Protein AF-A0A845ZEX6-F1 (afdb_monomer_lite)

Radius of gyration: 14.99 Å; chains: 1; bounding box: 34×31×48 Å

Secondary structure (DSSP, 8-state):
---PPP---------SSS-TTS-GGGGS---GGG-SSHHHHHHHHHHHSS-TT---TT-SS-TTTTSPPTT--

Structure (mmCIF, N/CA/C/O backbone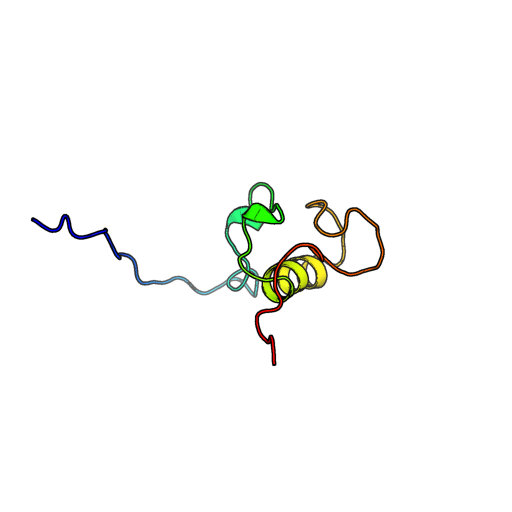):
data_AF-A0A845ZEX6-F1
#
_entry.id   AF-A0A845ZEX6-F1
#
loop_
_atom_site.group_PDB
_atom_site.id
_atom_site.type_symbol
_atom_site.label_atom_id
_atom_site.label_alt_id
_atom_site.label_comp_id
_atom_site.label_asym_id
_atom_site.label_entity_id
_atom_site.label_seq_id
_atom_site.pdbx_PDB_ins_code
_atom_site.Cartn_x
_atom_site.Cartn_y
_atom_site.Cartn_z
_atom_site.occupancy
_atom_site.B_iso_or_equiv
_atom_site.auth_seq_id
_atom_site.auth_comp_id
_atom_site.auth_asym_id
_atom_site.auth_atom_id
_atom_site.pdbx_PDB_model_num
ATOM 1 N N . MET A 1 1 ? 0.707 7.032 38.080 1.00 43.44 1 MET A N 1
ATOM 2 C CA . MET A 1 1 ? -0.549 7.226 37.327 1.00 43.44 1 MET A CA 1
ATOM 3 C C . MET A 1 1 ? -0.183 7.937 36.032 1.00 43.44 1 MET A C 1
ATOM 5 O O . MET A 1 1 ? 0.571 8.892 36.112 1.00 43.44 1 MET A O 1
ATOM 9 N N . ALA A 1 2 ? -0.624 7.391 34.893 1.00 36.56 2 ALA A N 1
ATOM 10 C CA . ALA A 1 2 ? -0.400 7.845 33.512 1.00 36.56 2 ALA A CA 1
ATOM 11 C C . ALA A 1 2 ? 1.060 8.132 33.091 1.00 36.56 2 ALA A C 1
ATOM 13 O O . ALA A 1 2 ? 1.535 9.262 33.130 1.00 36.56 2 ALA A O 1
ATOM 14 N N . THR A 1 3 ? 1.751 7.099 32.604 1.00 35.00 3 THR A N 1
ATOM 15 C CA . THR A 1 3 ? 2.943 7.271 31.765 1.00 35.00 3 THR A CA 1
ATOM 16 C C . THR A 1 3 ? 2.508 7.922 30.451 1.00 35.00 3 THR A C 1
ATOM 18 O O . THR A 1 3 ? 1.739 7.329 29.691 1.00 35.00 3 THR A O 1
ATOM 21 N N . LEU A 1 4 ? 2.963 9.151 30.200 1.00 35.66 4 LEU A N 1
ATOM 22 C CA . LEU A 1 4 ? 2.807 9.812 28.909 1.00 35.66 4 LEU A CA 1
ATOM 23 C C . LEU A 1 4 ? 3.525 8.981 27.842 1.00 35.66 4 LEU A C 1
ATOM 25 O O . LEU A 1 4 ? 4.727 8.737 27.924 1.00 35.66 4 LEU A O 1
ATOM 29 N N . LYS A 1 5 ? 2.759 8.532 26.849 1.00 41.25 5 LYS A N 1
ATOM 30 C CA . LYS A 1 5 ? 3.280 7.967 25.605 1.00 41.25 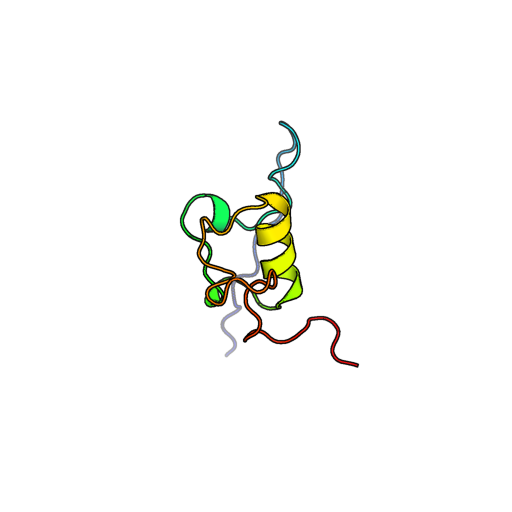5 LYS A CA 1
ATOM 31 C C . LYS A 1 5 ? 4.076 9.067 24.884 1.00 41.25 5 LYS A C 1
ATOM 33 O O . LYS A 1 5 ? 3.563 10.185 24.802 1.00 41.25 5 LYS A O 1
ATOM 38 N N . PRO A 1 6 ? 5.283 8.804 24.359 1.00 41.75 6 PRO A N 1
ATOM 39 C CA . PRO A 1 6 ? 5.994 9.810 23.590 1.00 41.75 6 PRO A CA 1
ATOM 40 C C . PRO A 1 6 ? 5.277 10.010 22.249 1.00 41.75 6 PRO A C 1
ATOM 42 O O . PRO A 1 6 ? 5.163 9.087 21.447 1.00 41.75 6 PRO A O 1
ATOM 45 N N . ALA A 1 7 ? 4.767 11.221 22.036 1.00 39.38 7 ALA A N 1
ATOM 46 C CA . ALA A 1 7 ? 4.304 11.731 20.753 1.00 39.38 7 ALA A CA 1
ATOM 47 C C . ALA A 1 7 ? 5.288 12.821 20.313 1.00 39.38 7 ALA A C 1
ATOM 49 O O . ALA A 1 7 ? 5.159 13.979 20.696 1.00 39.38 7 ALA A O 1
ATOM 50 N N . VAL A 1 8 ? 6.316 12.416 19.574 1.00 40.72 8 VAL A N 1
ATOM 51 C CA . VAL A 1 8 ? 7.334 13.253 18.922 1.00 40.72 8 VAL A CA 1
ATOM 52 C C . VAL A 1 8 ? 7.701 12.455 17.652 1.00 40.72 8 VAL A C 1
ATOM 54 O O . VAL A 1 8 ? 7.878 11.249 17.753 1.00 40.72 8 VAL A O 1
ATOM 57 N N . GLN A 1 9 ? 7.721 12.993 16.429 1.00 30.89 9 GLN A N 1
ATOM 58 C CA . GLN A 1 9 ? 8.439 14.206 16.047 1.00 30.89 9 GLN A CA 1
ATOM 59 C C . GLN A 1 9 ? 7.940 14.817 14.723 1.00 30.89 9 GLN A C 1
ATOM 61 O O . GLN A 1 9 ? 7.623 14.116 13.767 1.00 30.89 9 GLN A O 1
ATOM 66 N N . SER A 1 10 ? 7.952 16.145 14.667 1.00 44.31 10 SER A N 1
ATOM 67 C CA . SER A 1 10 ? 7.790 16.981 13.473 1.00 44.31 10 SER A CA 1
ATOM 68 C C . SER A 1 10 ? 9.107 17.101 12.665 1.00 44.31 10 SER A C 1
ATOM 70 O O . SER A 1 10 ? 10.099 17.452 13.291 1.00 44.31 10 SER A O 1
ATOM 72 N N . LYS A 1 11 ? 9.059 16.855 11.327 1.00 61.00 11 LYS A N 1
ATOM 73 C CA . LYS A 1 11 ? 9.624 17.568 10.114 1.00 61.00 11 LYS A CA 1
ATOM 74 C C . LYS A 1 11 ? 11.059 18.191 10.110 1.00 61.00 11 LYS A C 1
ATOM 76 O O . LYS A 1 11 ? 11.489 18.562 11.194 1.00 61.00 11 LYS A O 1
ATOM 81 N N . PRO A 1 12 ? 11.728 18.544 8.958 1.00 59.91 12 PRO A N 1
ATOM 82 C CA . PRO A 1 12 ? 11.489 18.334 7.490 1.00 59.91 12 PRO A CA 1
ATOM 83 C C . PRO A 1 12 ? 12.759 18.049 6.593 1.00 59.91 12 PRO A C 1
ATOM 85 O O . PRO A 1 12 ? 13.853 18.420 6.985 1.00 59.91 12 PRO A O 1
ATOM 88 N N . GLU A 1 13 ? 12.626 17.556 5.340 1.00 40.09 13 GLU A N 1
ATOM 89 C CA . GLU A 1 13 ? 13.505 17.940 4.188 1.00 40.09 13 GLU A CA 1
ATOM 90 C C . GLU A 1 13 ? 12.969 17.501 2.800 1.00 40.09 13 GLU A C 1
ATOM 92 O O . GLU A 1 13 ? 13.133 16.376 2.354 1.00 40.09 13 GLU A O 1
ATOM 97 N N . THR A 1 14 ? 12.338 18.436 2.088 1.00 43.59 14 THR A N 1
ATOM 98 C CA . THR A 1 14 ? 12.229 18.475 0.613 1.00 43.59 14 THR A CA 1
ATOM 99 C C . THR A 1 14 ? 13.637 18.823 0.085 1.00 43.59 14 THR A C 1
ATOM 101 O O . THR A 1 14 ? 14.236 19.753 0.613 1.00 43.59 14 THR A O 1
ATOM 104 N N . ASP A 1 15 ? 14.291 18.132 -0.851 1.00 58.19 15 ASP A N 1
ATOM 105 C CA . ASP A 1 15 ? 13.914 17.947 -2.251 1.00 58.19 15 ASP A CA 1
ATOM 106 C C . ASP A 1 15 ? 14.896 16.969 -2.933 1.00 58.19 15 ASP A C 1
ATOM 108 O O . ASP A 1 15 ? 16.090 17.240 -3.012 1.00 58.19 15 ASP A O 1
ATOM 112 N N . THR A 1 16 ? 14.404 15.848 -3.455 1.00 44.66 16 THR A N 1
ATOM 113 C CA . THR A 1 16 ? 14.671 15.434 -4.843 1.00 44.66 16 THR A CA 1
ATOM 114 C C . THR A 1 16 ? 13.508 14.525 -5.238 1.00 44.66 16 THR A C 1
ATOM 116 O O . THR A 1 16 ? 13.574 13.302 -5.183 1.00 44.66 16 THR A O 1
ATOM 119 N N . ALA A 1 17 ? 12.391 15.192 -5.528 1.00 48.97 17 ALA A N 1
ATOM 120 C CA . ALA A 1 17 ? 11.250 14.725 -6.309 1.00 48.97 17 ALA A CA 1
ATOM 121 C C . ALA A 1 17 ? 10.640 13.345 -5.961 1.00 48.97 17 ALA A C 1
ATOM 123 O O . ALA A 1 17 ? 10.857 12.342 -6.633 1.00 48.97 17 ALA A O 1
ATOM 124 N N . ASN A 1 18 ? 9.705 13.382 -5.005 1.00 55.97 18 ASN A N 1
ATOM 125 C CA . ASN A 1 18 ? 8.501 12.540 -4.967 1.00 55.97 18 ASN A CA 1
ATOM 126 C C . ASN A 1 18 ? 8.639 11.071 -4.519 1.00 55.97 18 ASN A C 1
ATOM 128 O O . ASN A 1 18 ? 7.975 10.208 -5.068 1.00 55.97 18 ASN A O 1
ATOM 132 N N . LEU A 1 19 ? 9.447 10.790 -3.493 1.00 54.78 19 LEU A N 1
ATOM 133 C CA . LEU A 1 19 ? 9.370 9.569 -2.656 1.00 54.78 19 LEU A CA 1
ATOM 134 C C . LEU A 1 19 ? 8.903 9.883 -1.216 1.00 54.78 19 LEU A C 1
ATOM 136 O O . LEU A 1 19 ? 8.822 9.000 -0.373 1.00 54.78 19 LEU A O 1
ATOM 140 N N . PHE A 1 20 ? 8.608 11.153 -0.922 1.00 52.53 20 PHE A N 1
ATOM 141 C CA . PHE A 1 20 ? 8.418 11.668 0.441 1.00 52.53 20 PHE A CA 1
ATOM 142 C C . PHE A 1 20 ? 7.021 11.413 1.032 1.00 52.53 20 PHE A C 1
ATOM 144 O O . PHE A 1 20 ? 6.812 11.602 2.227 1.00 52.53 20 PHE A O 1
ATOM 151 N N . GLU A 1 21 ? 6.056 11.015 0.201 1.00 62.72 21 GLU A N 1
ATOM 152 C CA . GLU A 1 21 ? 4.710 10.607 0.637 1.00 62.72 21 GLU A CA 1
ATOM 153 C C . GLU A 1 21 ? 4.602 9.095 0.860 1.00 62.72 21 GLU A C 1
ATOM 155 O O . GLU A 1 21 ? 3.553 8.598 1.267 1.00 62.72 21 GLU A O 1
ATOM 160 N N . LEU A 1 22 ? 5.683 8.357 0.605 1.00 68.94 22 LEU A N 1
ATOM 161 C CA . LEU A 1 22 ? 5.718 6.923 0.815 1.00 68.94 22 LEU A CA 1
ATOM 162 C C . LEU A 1 22 ? 6.223 6.608 2.227 1.00 68.94 22 LEU A C 1
ATOM 164 O O . LEU A 1 22 ? 7.132 7.274 2.725 1.00 68.94 22 LEU A O 1
ATOM 168 N N . PRO A 1 23 ? 5.652 5.590 2.884 1.00 74.94 23 PRO A N 1
ATOM 169 C CA . PRO A 1 23 ? 6.108 5.1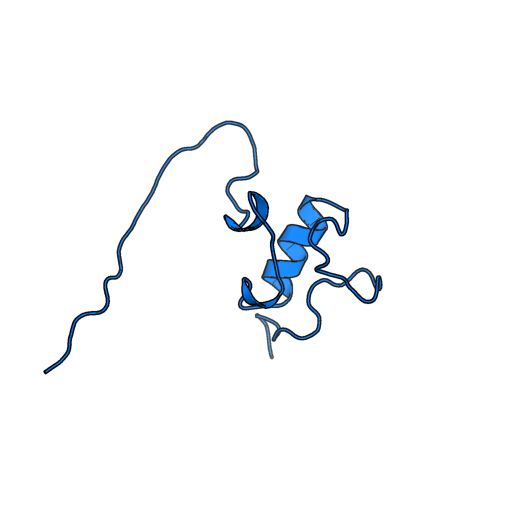48 4.191 1.00 74.94 23 PRO A CA 1
ATOM 170 C C . PRO A 1 23 ? 7.533 4.600 4.129 1.00 74.94 23 PRO A C 1
ATOM 172 O O . PRO A 1 23 ? 7.947 4.028 3.126 1.00 74.94 23 PRO A O 1
ATOM 175 N N . ASP A 1 24 ? 8.262 4.705 5.240 1.00 81.31 24 ASP A N 1
ATOM 176 C CA . ASP A 1 24 ? 9.674 4.302 5.333 1.00 81.31 24 ASP A CA 1
ATOM 177 C C . ASP A 1 24 ? 9.921 2.824 4.975 1.00 81.31 24 ASP A C 1
ATOM 179 O O . ASP A 1 24 ? 1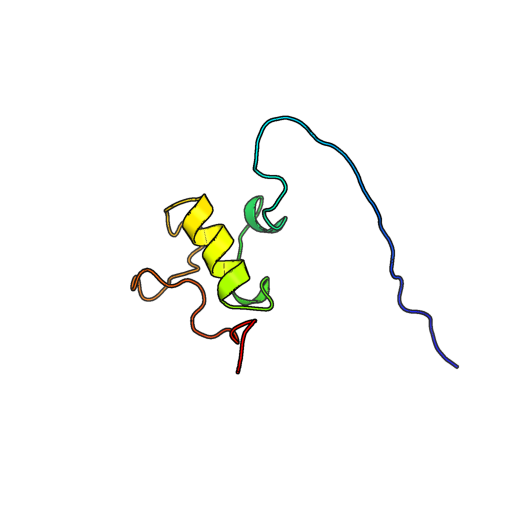1.005 2.465 4.515 1.00 81.31 24 ASP A O 1
ATOM 183 N N . CYS A 1 25 ? 8.886 1.978 5.077 1.00 83.88 25 CYS A N 1
ATOM 184 C CA . CYS A 1 25 ? 8.950 0.573 4.678 1.00 83.88 25 CYS A CA 1
ATOM 185 C C . CYS A 1 25 ? 9.429 0.379 3.230 1.00 83.88 25 CYS A C 1
ATOM 187 O O . CYS A 1 25 ? 10.022 -0.654 2.928 1.00 83.88 25 CYS A O 1
ATOM 189 N N . VAL A 1 26 ? 9.263 1.376 2.347 1.00 83.88 26 VAL A N 1
ATOM 190 C CA . VAL A 1 26 ? 9.704 1.287 0.944 1.00 83.88 26 VAL A CA 1
ATOM 191 C C . VAL A 1 26 ? 11.226 1.240 0.789 1.00 83.88 26 VAL A C 1
ATOM 193 O O . VAL A 1 26 ? 11.716 0.832 -0.262 1.00 83.88 26 VAL A O 1
ATOM 196 N N . ASN A 1 27 ? 11.977 1.633 1.823 1.00 83.19 27 ASN A N 1
ATOM 197 C CA . ASN A 1 27 ? 13.435 1.506 1.875 1.00 83.19 27 ASN A CA 1
ATOM 198 C C . ASN A 1 27 ? 13.907 0.143 2.409 1.00 83.19 27 ASN A C 1
ATOM 200 O O . ASN A 1 27 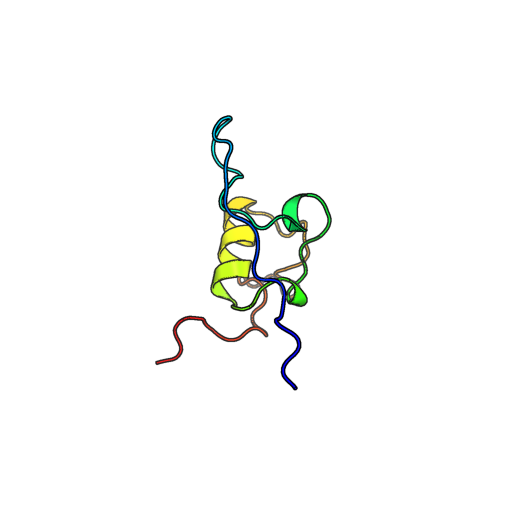? 15.099 -0.148 2.341 1.00 83.19 27 ASN A O 1
ATOM 204 N N . SER A 1 28 ? 13.007 -0.678 2.958 1.00 83.44 28 SER A N 1
ATOM 205 C CA . SER A 1 28 ? 13.328 -1.998 3.510 1.00 83.44 28 SER A CA 1
ATOM 206 C C . SER A 1 28 ? 12.455 -3.078 2.876 1.00 83.44 28 SER A C 1
ATOM 208 O O . SER A 1 28 ? 12.861 -3.694 1.894 1.00 83.44 28 SER A O 1
ATOM 210 N N . ASP A 1 29 ? 11.266 -3.304 3.426 1.00 84.75 29 ASP A N 1
ATOM 211 C CA . ASP A 1 29 ? 10.288 -4.271 2.944 1.00 84.75 29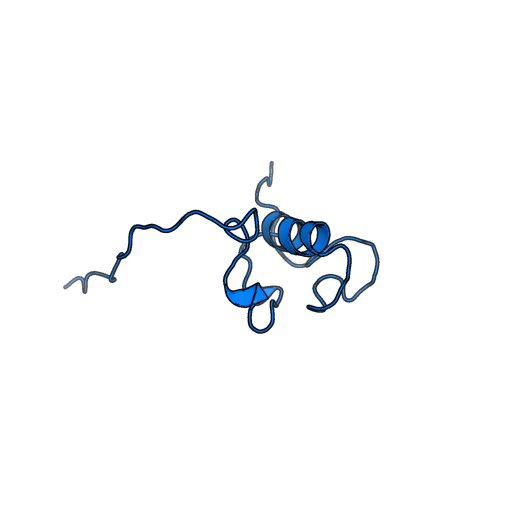 ASP A CA 1
ATOM 212 C C . ASP A 1 29 ? 8.913 -3.829 3.463 1.00 84.75 29 ASP A C 1
ATOM 214 O O . ASP A 1 29 ? 8.698 -3.776 4.675 1.00 84.75 29 ASP A O 1
ATOM 218 N N . CYS A 1 30 ? 8.003 -3.441 2.569 1.00 88.75 30 CYS A N 1
ATOM 219 C CA . CYS A 1 30 ? 6.636 -3.118 2.967 1.00 88.75 30 CYS A CA 1
ATOM 220 C C . CYS A 1 30 ? 5.808 -4.391 3.058 1.00 88.75 30 CYS A C 1
ATOM 222 O O . CYS A 1 30 ? 5.694 -5.131 2.090 1.00 88.75 30 CYS A O 1
ATOM 224 N N . ASN A 1 31 ? 5.149 -4.595 4.190 1.00 90.12 31 ASN A N 1
ATOM 225 C CA . ASN A 1 31 ? 4.171 -5.651 4.377 1.00 90.12 31 ASN A CA 1
ATOM 226 C C . ASN A 1 31 ? 2.797 -5.043 4.639 1.00 90.12 31 ASN A C 1
ATOM 228 O O . ASN A 1 31 ? 2.671 -3.912 5.100 1.00 90.12 31 ASN A O 1
ATOM 232 N N . CYS A 1 32 ? 1.734 -5.820 4.431 1.00 90.19 32 CYS A N 1
ATOM 233 C CA . CYS A 1 32 ? 0.382 -5.358 4.754 1.00 90.19 32 CYS A CA 1
ATOM 234 C C . CYS A 1 32 ? 0.225 -4.936 6.224 1.00 90.19 32 CYS A C 1
ATOM 236 O O . CYS A 1 32 ? -0.566 -4.053 6.523 1.00 90.19 32 CYS A O 1
ATOM 238 N N . SER A 1 33 ? 1.014 -5.513 7.133 1.00 88.94 33 SER A N 1
ATOM 239 C CA . SER A 1 33 ? 1.036 -5.136 8.552 1.00 88.94 33 SER A CA 1
ATOM 240 C C . SER A 1 33 ? 1.603 -3.735 8.823 1.00 88.94 33 SER A C 1
ATOM 242 O O . SER A 1 33 ? 1.374 -3.206 9.909 1.00 88.94 33 SER A O 1
ATOM 244 N N . ASP A 1 34 ? 2.337 -3.144 7.874 1.00 87.56 34 ASP A N 1
ATOM 245 C CA . ASP A 1 34 ? 2.890 -1.788 7.992 1.00 87.56 34 ASP A CA 1
ATOM 246 C C . ASP A 1 34 ? 1.849 -0.702 7.686 1.00 87.56 34 ASP A C 1
ATOM 248 O O . ASP A 1 34 ? 2.020 0.459 8.065 1.00 87.56 34 ASP A O 1
ATOM 252 N N . PHE A 1 35 ? 0.744 -1.072 7.036 1.00 87.94 35 PHE A N 1
ATOM 253 C CA . PHE A 1 35 ? -0.322 -0.157 6.648 1.00 87.94 35 PHE A CA 1
ATOM 254 C C . PHE A 1 35 ? -1.528 -0.304 7.569 1.00 87.94 35 PHE A C 1
ATOM 256 O O . PHE A 1 35 ? -1.853 -1.391 8.048 1.00 87.94 35 PHE A O 1
ATOM 263 N N . LYS A 1 36 ? -2.235 0.802 7.812 1.00 88.62 36 LYS A N 1
ATOM 264 C CA . LYS A 1 36 ? -3.482 0.759 8.587 1.00 88.62 36 LYS A CA 1
ATOM 265 C C . LYS A 1 36 ? -4.671 0.445 7.698 1.00 88.62 36 LYS A C 1
ATOM 267 O O . LYS A 1 36 ? -5.654 -0.113 8.183 1.00 88.62 36 LYS A O 1
ATOM 272 N N . THR A 1 37 ? -4.587 0.838 6.432 1.00 90.50 37 THR A N 1
ATOM 273 C CA . THR A 1 37 ? -5.689 0.760 5.481 1.00 90.50 37 THR A CA 1
ATOM 274 C C . THR A 1 37 ? -5.238 0.240 4.125 1.00 90.50 37 THR A C 1
ATOM 276 O O . THR A 1 37 ? -4.069 0.357 3.746 1.00 90.50 37 THR A O 1
ATOM 279 N N . GLN A 1 38 ? -6.183 -0.351 3.397 1.00 92.31 38 GLN A N 1
ATOM 280 C CA . GLN A 1 38 ? -5.960 -0.887 2.056 1.00 92.31 38 GLN A CA 1
ATOM 281 C C . GLN A 1 38 ? -5.501 0.210 1.082 1.00 92.31 38 GLN A C 1
ATOM 283 O O . GLN A 1 38 ? -4.607 -0.015 0.273 1.00 92.31 38 GLN A O 1
ATOM 288 N N . GLU A 1 39 ? -6.032 1.425 1.215 1.00 89.94 39 GLU A N 1
ATOM 289 C CA . GLU A 1 39 ? -5.716 2.567 0.360 1.00 89.94 39 GLU A CA 1
ATOM 290 C C . GLU A 1 39 ? -4.274 3.066 0.541 1.00 89.94 39 GLU A C 1
ATOM 292 O O . GLU A 1 39 ? -3.636 3.451 -0.439 1.00 89.94 39 GLU A O 1
ATOM 297 N N . GLU A 1 40 ? -3.731 3.025 1.764 1.00 87.19 40 GLU A N 1
ATOM 298 C CA . GLU A 1 40 ? -2.320 3.358 2.012 1.00 87.19 40 GLU A CA 1
ATOM 299 C C . GLU A 1 40 ? -1.386 2.344 1.335 1.00 87.19 40 GLU A C 1
ATOM 301 O O . GLU A 1 40 ? -0.426 2.734 0.667 1.00 87.19 40 GLU A O 1
ATOM 306 N N . ALA A 1 41 ? -1.693 1.047 1.446 1.00 90.00 41 ALA A N 1
ATOM 307 C CA . ALA A 1 41 ? -0.937 -0.004 0.765 1.00 90.00 41 ALA A CA 1
ATOM 308 C C . ALA A 1 41 ? -1.058 0.110 -0.764 1.00 90.00 41 ALA A C 1
ATOM 310 O O . ALA A 1 41 ? -0.071 -0.030 -1.491 1.00 90.00 41 ALA A O 1
ATOM 311 N N . GLN A 1 42 ? -2.258 0.425 -1.259 1.00 90.94 42 GLN A N 1
ATOM 312 C CA . GLN A 1 42 ? -2.521 0.631 -2.680 1.00 90.94 42 GLN A CA 1
ATOM 313 C C . GLN A 1 42 ? -1.752 1.832 -3.233 1.00 90.94 42 GLN A C 1
ATOM 315 O O . GLN A 1 42 ? -1.275 1.770 -4.363 1.00 90.94 42 GLN A O 1
ATOM 320 N N . ALA A 1 43 ? -1.591 2.911 -2.462 1.00 88.69 43 ALA A N 1
ATOM 321 C CA . ALA A 1 43 ? -0.799 4.062 -2.884 1.00 88.69 43 ALA A CA 1
ATOM 322 C C . ALA A 1 43 ? 0.666 3.674 -3.134 1.00 88.69 43 ALA A C 1
ATOM 324 O O . ALA A 1 43 ? 1.225 4.045 -4.166 1.00 88.69 43 ALA A O 1
ATOM 325 N N . VAL A 1 44 ? 1.258 2.861 -2.250 1.00 87.31 44 VAL A N 1
ATOM 326 C CA . VAL A 1 44 ? 2.620 2.330 -2.429 1.00 87.31 44 VAL A CA 1
ATOM 327 C C . VAL A 1 44 ? 2.699 1.411 -3.644 1.00 87.31 44 VAL A C 1
ATOM 329 O O . VAL A 1 44 ? 3.569 1.588 -4.494 1.00 87.31 44 VAL A O 1
ATOM 332 N N . PHE A 1 45 ? 1.770 0.465 -3.771 1.00 89.25 45 PHE A N 1
ATOM 333 C CA . PHE A 1 45 ? 1.717 -0.442 -4.918 1.00 89.25 45 PHE A CA 1
ATOM 334 C C . PHE A 1 45 ? 1.599 0.311 -6.252 1.00 89.25 45 PHE A C 1
ATOM 336 O O . PHE A 1 45 ? 2.370 0.068 -7.179 1.00 89.25 45 PHE A O 1
ATOM 343 N N . ASN A 1 46 ? 0.700 1.296 -6.326 1.00 88.56 46 ASN A N 1
ATOM 344 C CA . ASN A 1 46 ? 0.503 2.136 -7.507 1.00 88.56 46 ASN A CA 1
ATOM 345 C C . ASN A 1 46 ? 1.722 3.009 -7.814 1.00 88.56 46 ASN A C 1
ATOM 347 O O . ASN A 1 46 ? 2.016 3.250 -8.982 1.00 88.56 46 ASN A O 1
ATOM 351 N N . TYR A 1 47 ? 2.420 3.488 -6.783 1.00 86.62 47 TYR A N 1
ATOM 352 C CA . TYR A 1 47 ? 3.611 4.311 -6.951 1.00 86.62 47 TYR A CA 1
ATOM 353 C C . TYR A 1 47 ? 4.733 3.543 -7.655 1.00 86.62 47 TYR A C 1
ATOM 355 O O . TYR A 1 47 ? 5.348 4.050 -8.592 1.00 86.62 47 TYR A O 1
ATOM 363 N N . PHE A 1 48 ? 5.000 2.310 -7.215 1.00 86.12 48 PHE A N 1
ATOM 364 C CA . PHE A 1 48 ? 6.051 1.488 -7.815 1.00 86.12 48 PHE A CA 1
ATOM 365 C C . PHE A 1 48 ? 5.605 0.786 -9.099 1.00 86.12 48 PHE A C 1
ATOM 367 O O . PHE A 1 48 ? 6.463 0.435 -9.911 1.00 86.12 48 PHE A O 1
ATOM 374 N N . GLY A 1 49 ? 4.298 0.575 -9.275 1.00 82.75 49 GLY A N 1
ATOM 375 C CA . GLY A 1 49 ? 3.714 -0.107 -10.432 1.00 82.75 49 GLY A CA 1
ATOM 376 C C . GLY A 1 49 ? 4.109 -1.583 -10.551 1.00 82.75 49 GLY A C 1
ATOM 377 O O . GLY A 1 49 ? 3.876 -2.189 -11.593 1.00 82.75 49 GLY A O 1
ATOM 378 N N . ASP A 1 50 ? 4.729 -2.146 -9.514 1.00 84.00 50 ASP A N 1
ATOM 379 C CA . ASP A 1 50 ? 5.224 -3.517 -9.461 1.00 84.00 50 ASP A CA 1
ATOM 380 C C . ASP A 1 50 ? 5.078 -4.072 -8.038 1.00 84.00 50 ASP A C 1
ATOM 382 O O . ASP A 1 50 ? 5.211 -3.339 -7.054 1.00 84.00 50 ASP A O 1
ATOM 386 N N . ASP A 1 51 ? 4.858 -5.380 -7.927 1.00 86.38 51 ASP A N 1
ATOM 387 C CA . ASP A 1 51 ? 4.635 -6.086 -6.662 1.00 86.38 51 ASP A CA 1
ATOM 388 C C . ASP A 1 51 ? 5.948 -6.462 -5.939 1.00 86.38 51 ASP A C 1
ATOM 390 O O . ASP A 1 51 ? 6.094 -7.540 -5.361 1.00 86.38 51 ASP A O 1
ATOM 394 N N . ARG A 1 52 ? 6.948 -5.571 -5.958 1.00 87.50 52 ARG A N 1
ATOM 395 C CA . ARG A 1 52 ? 8.273 -5.825 -5.349 1.00 87.50 52 ARG A CA 1
ATOM 396 C C . ARG A 1 52 ? 8.213 -6.111 -3.847 1.00 87.50 52 ARG A C 1
ATOM 398 O O . ARG A 1 52 ? 9.063 -6.821 -3.323 1.00 87.50 52 ARG A O 1
ATOM 405 N N . PHE A 1 53 ? 7.196 -5.565 -3.189 1.00 89.00 53 PHE A N 1
ATOM 406 C CA . PHE A 1 53 ? 6.923 -5.717 -1.762 1.00 89.00 53 PHE A CA 1
ATOM 407 C C . PHE A 1 53 ? 5.880 -6.802 -1.468 1.00 89.00 53 PHE A C 1
ATOM 409 O O . PHE A 1 53 ? 5.489 -6.980 -0.322 1.00 89.00 53 PHE A O 1
ATOM 416 N N . ARG A 1 54 ? 5.411 -7.534 -2.488 1.00 90.81 54 ARG A N 1
ATOM 417 C CA . ARG A 1 54 ? 4.421 -8.610 -2.326 1.00 90.81 54 ARG A CA 1
ATOM 418 C C . ARG A 1 54 ? 3.144 -8.156 -1.612 1.00 90.81 54 ARG A C 1
ATOM 420 O O . ARG A 1 54 ? 2.577 -8.897 -0.807 1.00 90.81 54 ARG A O 1
ATOM 427 N N . LEU A 1 55 ? 2.709 -6.928 -1.899 1.00 91.19 55 LEU A N 1
ATOM 428 C CA . LEU A 1 55 ? 1.495 -6.348 -1.326 1.00 91.19 55 LEU A CA 1
ATOM 429 C C . LEU A 1 55 ? 0.242 -6.926 -1.996 1.00 91.19 55 LEU A C 1
ATOM 431 O O . LEU A 1 55 ? -0.796 -7.027 -1.350 1.00 91.19 55 LEU A O 1
ATOM 435 N N . ASP A 1 56 ? 0.339 -7.338 -3.261 1.00 92.12 56 ASP A N 1
ATOM 436 C CA . ASP A 1 56 ? -0.716 -7.983 -4.049 1.00 92.12 56 ASP A CA 1
ATOM 437 C C . ASP A 1 56 ? -0.376 -9.465 -4.289 1.00 92.12 56 ASP A C 1
ATOM 439 O O . ASP A 1 56 ? -0.046 -9.910 -5.390 1.00 92.12 56 ASP A O 1
ATOM 443 N N . GLY A 1 57 ? -0.440 -10.264 -3.219 1.00 88.00 57 GLY A N 1
ATOM 444 C CA . GLY A 1 57 ? -0.082 -11.686 -3.276 1.00 88.00 57 GLY A CA 1
ATOM 445 C C . GLY A 1 57 ? -0.972 -12.528 -4.203 1.00 88.00 57 GLY A C 1
ATOM 446 O O . GLY A 1 57 ? -0.535 -13.568 -4.700 1.00 88.00 57 GLY A O 1
ATOM 447 N N . ASN A 1 58 ? -2.206 -12.085 -4.445 1.00 88.50 58 ASN A N 1
ATOM 448 C CA . ASN A 1 58 ? -3.172 -12.709 -5.349 1.00 88.50 58 ASN A CA 1
ATOM 449 C C . ASN A 1 58 ? -3.071 -12.201 -6.799 1.00 88.50 58 ASN A C 1
ATOM 451 O O . ASN A 1 58 ? -3.572 -12.873 -7.699 1.00 88.50 58 ASN A O 1
ATOM 455 N N . LYS A 1 59 ? -2.324 -11.115 -7.042 1.00 88.50 59 LYS A N 1
ATOM 456 C CA . LYS A 1 59 ? -2.081 -10.520 -8.366 1.00 88.50 59 LYS A CA 1
ATOM 457 C C . LYS A 1 59 ? -3.355 -10.040 -9.058 1.00 88.50 59 LYS A C 1
ATOM 459 O O . LYS A 1 59 ? -3.460 -10.098 -10.285 1.00 88.50 59 LYS A O 1
ATOM 464 N N . ASP A 1 60 ? -4.320 -9.577 -8.271 1.00 89.88 60 ASP A N 1
ATOM 465 C CA . ASP A 1 60 ? -5.589 -9.036 -8.766 1.00 89.88 60 ASP A CA 1
ATOM 466 C C . ASP A 1 60 ? -5.508 -7.515 -9.023 1.00 89.88 60 ASP A C 1
ATOM 468 O O . ASP A 1 60 ? -6.490 -6.888 -9.419 1.00 89.88 60 ASP A O 1
ATOM 472 N N . GLY A 1 61 ? -4.336 -6.905 -8.810 1.00 90.06 61 GLY A N 1
ATOM 473 C CA . GLY A 1 61 ? -4.088 -5.468 -8.931 1.00 90.06 61 GLY A CA 1
ATOM 474 C C . GLY A 1 61 ? -4.479 -4.668 -7.686 1.00 90.06 61 GLY A C 1
ATOM 475 O O . GLY A 1 61 ? -4.442 -3.434 -7.715 1.00 90.06 61 GLY A O 1
ATOM 476 N N . LEU A 1 62 ? -4.862 -5.351 -6.603 1.00 90.94 62 LEU A N 1
ATOM 477 C CA . LEU A 1 62 ? -5.278 -4.740 -5.346 1.00 90.94 62 LEU A CA 1
ATOM 478 C C . LEU A 1 62 ? -4.333 -5.140 -4.214 1.00 90.94 62 LEU A C 1
ATOM 480 O O . LEU A 1 62 ? -4.313 -6.286 -3.773 1.00 90.94 62 LEU A O 1
ATOM 484 N N . ALA A 1 63 ? -3.595 -4.164 -3.697 1.00 91.56 63 ALA A N 1
ATOM 485 C CA . ALA A 1 63 ? -2.679 -4.367 -2.588 1.00 91.56 63 ALA A CA 1
ATOM 486 C C . ALA A 1 63 ? -3.442 -4.569 -1.278 1.00 91.56 63 ALA A C 1
ATOM 488 O O . ALA A 1 63 ? -4.386 -3.838 -0.982 1.00 91.56 63 ALA A O 1
ATOM 489 N N . CYS A 1 64 ? -2.998 -5.534 -0.473 1.00 92.38 64 CYS A N 1
ATOM 490 C CA . CYS A 1 64 ? -3.417 -5.740 0.908 1.00 92.38 64 CYS A CA 1
ATOM 491 C C . CYS A 1 64 ? -4.937 -5.699 1.123 1.00 92.38 64 CYS A C 1
ATOM 493 O O . CYS A 1 64 ? -5.422 -5.076 2.067 1.00 92.38 64 CYS A O 1
ATOM 495 N N . THR A 1 65 ? -5.693 -6.423 0.292 1.00 90.62 65 THR A N 1
ATOM 496 C CA . THR A 1 65 ? -7.167 -6.551 0.363 1.00 90.62 65 THR A CA 1
ATOM 497 C C . THR A 1 65 ? -7.700 -7.094 1.695 1.00 90.62 65 THR A C 1
ATOM 499 O O . THR A 1 65 ? -8.900 -7.039 1.953 1.00 90.62 65 THR A O 1
ATOM 502 N N . SER A 1 66 ? -6.818 -7.602 2.561 1.00 89.75 66 SER A N 1
ATOM 503 C CA . SER A 1 66 ? -7.138 -8.009 3.931 1.00 89.75 66 SER A CA 1
ATOM 504 C C . SER A 1 66 ? -7.244 -6.838 4.922 1.00 89.75 66 SER A C 1
ATOM 506 O O . SER A 1 66 ? -7.730 -7.048 6.035 1.00 89.75 66 SER A O 1
ATOM 508 N N . LEU A 1 67 ? -6.751 -5.645 4.577 1.00 89.31 67 LEU A N 1
ATOM 509 C CA . LEU A 1 67 ? -6.820 -4.460 5.433 1.00 89.31 67 LEU A CA 1
ATOM 510 C C . LEU A 1 67 ? -8.197 -3.789 5.350 1.00 89.31 67 LEU A C 1
ATOM 512 O O . LEU A 1 67 ? -8.877 -3.887 4.327 1.00 89.31 67 LEU A O 1
ATOM 516 N N . PRO A 1 68 ? -8.624 -3.076 6.407 1.00 90.12 68 PRO A N 1
ATOM 517 C CA . PRO A 1 68 ? -9.838 -2.276 6.344 1.00 90.12 68 PRO A CA 1
ATOM 518 C C . PRO A 1 68 ? -9.678 -1.119 5.349 1.00 90.12 68 PRO A C 1
ATOM 520 O O . PRO A 1 68 ? -8.598 -0.545 5.211 1.00 90.12 68 PRO A O 1
ATOM 523 N N . HIS A 1 69 ? -10.773 -0.736 4.698 1.00 86.38 69 HIS A N 1
ATOM 524 C CA . HIS A 1 69 ? -10.811 0.483 3.894 1.00 86.38 69 HIS A CA 1
ATOM 525 C C . HIS A 1 69 ? -10.903 1.710 4.815 1.00 86.38 69 HIS A C 1
ATOM 527 O O . HIS A 1 69 ? -11.747 1.755 5.716 1.00 86.38 69 HIS A O 1
ATOM 533 N N . ALA A 1 70 ? -10.057 2.717 4.585 1.00 72.44 70 ALA A N 1
ATOM 534 C CA . ALA A 1 70 ? -10.048 4.004 5.288 1.00 72.44 70 ALA A CA 1
ATOM 535 C C . ALA A 1 70 ? -11.406 4.712 5.206 1.00 72.44 70 ALA A C 1
ATOM 537 O O . ALA A 1 70 ? -11.784 5.485 6.089 1.00 72.44 70 ALA A O 1
ATOM 538 N N . LYS A 1 71 ? -12.144 4.431 4.131 1.00 60.75 71 LYS A N 1
ATOM 539 C CA . LYS A 1 71 ? -13.481 4.950 3.883 1.00 60.75 71 LYS A CA 1
ATOM 540 C C . LYS A 1 71 ? -14.509 3.824 3.957 1.00 60.75 71 LYS A C 1
ATOM 542 O O . LYS A 1 71 ? -15.172 3.522 2.971 1.00 60.75 71 LYS A O 1
ATOM 547 N N . ALA A 1 72 ? -14.656 3.207 5.127 1.00 46.47 72 ALA A N 1
ATOM 548 C CA . ALA A 1 72 ? -15.874 2.456 5.414 1.00 46.47 72 ALA A CA 1
ATOM 549 C C . ALA A 1 72 ? -17.057 3.452 5.477 1.00 46.47 72 ALA A C 1
ATOM 551 O O . ALA A 1 72 ? -16.979 4.399 6.266 1.00 46.47 72 ALA A O 1
ATOM 552 N N . PRO A 1 73 ? -18.094 3.334 4.623 1.00 47.69 73 PRO A N 1
ATOM 553 C CA . PRO A 1 73 ? -19.359 4.029 4.848 1.00 47.69 73 PRO A CA 1
ATOM 554 C C . PRO A 1 73 ? -20.066 3.522 6.112 1.00 47.69 73 PRO A C 1
ATOM 556 O O . PRO A 1 73 ? -19.872 2.338 6.474 1.00 47.69 73 PRO A O 1
#

Sequence (73 aa):
MATLKPAVQSKPETDTANLFELPDCVNSDCNCSDFKTQEEAQAVFNYFGDDRFRLDGNKDGLACTSLPHAKAP

pLDDT: mean 74.0, std 20.03, range [30.89, 92.38]

Foldseek 3Di:
DDDDDDDDDDDDDDDDDDPVLQDPCVVPADDLVVDQAQVNQLVVCVVVVDCPNVQPVVPPSGGVPVHHHPDDD